Protein AF-W9I3K3-F1 (afdb_monomer)

Structure (mmCIF, N/CA/C/O backbone):
data_AF-W9I3K3-F1
#
_entry.id   AF-W9I3K3-F1
#
loop_
_atom_site.group_PDB
_atom_site.id
_atom_site.type_symbol
_atom_site.label_atom_id
_atom_site.label_alt_id
_atom_site.label_comp_id
_atom_site.label_asym_id
_atom_site.label_entity_id
_atom_site.label_seq_id
_atom_site.pdbx_PDB_ins_code
_atom_site.Cartn_x
_atom_site.Cartn_y
_atom_site.Cartn_z
_atom_site.occupancy
_atom_site.B_iso_or_equiv
_atom_site.auth_seq_id
_atom_site.auth_comp_id
_atom_site.auth_asym_id
_atom_site.auth_atom_id
_atom_site.pdbx_PDB_model_num
ATOM 1 N N . MET A 1 1 ? -15.347 -11.774 41.224 1.00 43.19 1 MET A N 1
ATOM 2 C CA . MET A 1 1 ? -16.218 -11.631 40.039 1.00 43.19 1 MET A CA 1
ATOM 3 C C . MET A 1 1 ? -15.612 -10.521 39.196 1.00 43.19 1 MET A C 1
ATOM 5 O O . MET A 1 1 ? -15.531 -9.405 39.687 1.00 43.19 1 MET A O 1
ATOM 9 N N . ILE A 1 2 ? -15.046 -10.842 38.030 1.00 47.06 2 ILE A N 1
ATOM 10 C CA . ILE A 1 2 ? -14.429 -9.838 37.148 1.00 47.06 2 ILE A CA 1
ATOM 11 C C . ILE A 1 2 ? -15.576 -9.054 36.509 1.00 47.06 2 ILE A C 1
ATOM 13 O O . ILE A 1 2 ? -16.387 -9.624 35.783 1.00 47.06 2 ILE A O 1
ATOM 17 N N . SER A 1 3 ? -15.686 -7.771 36.832 1.00 48.22 3 SER A N 1
ATOM 18 C CA . SER A 1 3 ? -16.630 -6.857 36.203 1.00 48.22 3 SER A CA 1
ATOM 19 C C . SER A 1 3 ? -16.080 -6.444 34.839 1.00 48.22 3 SER A C 1
ATOM 21 O O . SER A 1 3 ? -15.113 -5.691 34.742 1.00 48.22 3 SER A O 1
ATOM 23 N N . TYR A 1 4 ? -16.699 -6.928 33.764 1.00 56.16 4 TYR A N 1
ATOM 24 C CA . TYR A 1 4 ? -16.501 -6.342 32.443 1.00 56.16 4 TYR A CA 1
ATOM 25 C C . TYR A 1 4 ? -17.251 -5.010 32.432 1.00 56.16 4 TYR A C 1
ATOM 27 O O . TYR A 1 4 ? -18.472 -4.983 32.294 1.00 56.16 4 TYR A O 1
ATOM 35 N N . SER A 1 5 ? -16.534 -3.904 32.648 1.00 62.44 5 SER A N 1
ATOM 36 C CA . SER A 1 5 ? -17.094 -2.577 32.398 1.00 62.44 5 SER A CA 1
ATOM 37 C C . SER A 1 5 ? -17.570 -2.539 30.946 1.00 62.44 5 SER A C 1
ATOM 39 O O . SER A 1 5 ? -16.793 -2.821 30.029 1.00 62.44 5 SER A O 1
ATOM 41 N N . SER A 1 6 ? -18.852 -2.252 30.728 1.00 61.41 6 SER A N 1
ATOM 42 C CA . SER A 1 6 ? -19.389 -2.009 29.394 1.00 61.41 6 SER A CA 1
ATOM 43 C C . SER A 1 6 ? -18.556 -0.916 28.724 1.00 61.41 6 SER A C 1
ATOM 45 O O . SER A 1 6 ? -18.401 0.165 29.289 1.00 61.41 6 SER A O 1
ATOM 47 N N . ALA A 1 7 ? -18.023 -1.195 27.532 1.00 65.81 7 ALA A N 1
ATOM 48 C CA . ALA A 1 7 ? -17.165 -0.304 26.747 1.00 65.81 7 ALA A CA 1
ATOM 49 C C . ALA A 1 7 ? -17.942 0.881 26.133 1.00 65.81 7 ALA A C 1
ATOM 51 O O . ALA A 1 7 ? -17.850 1.154 24.936 1.00 65.81 7 ALA A O 1
ATOM 52 N N . ILE A 1 8 ? -18.756 1.559 26.939 1.00 62.97 8 ILE A N 1
ATOM 53 C CA . ILE A 1 8 ? -19.524 2.732 26.536 1.00 62.97 8 ILE A CA 1
ATOM 54 C C . ILE A 1 8 ? -18.520 3.820 26.146 1.00 62.97 8 ILE A C 1
ATOM 56 O O . ILE A 1 8 ? -17.666 4.198 26.943 1.00 62.97 8 ILE A O 1
ATOM 60 N N . GLY A 1 9 ? -18.596 4.275 24.894 1.00 68.19 9 GLY A N 1
ATOM 61 C CA . GLY A 1 9 ? -17.703 5.294 24.338 1.00 68.19 9 GLY A CA 1
ATOM 62 C C . GLY A 1 9 ? -16.407 4.767 23.716 1.00 68.19 9 GLY A C 1
ATOM 63 O O . GLY A 1 9 ? -15.639 5.564 23.187 1.00 68.19 9 GLY A O 1
ATOM 64 N N . ARG A 1 10 ? -16.149 3.451 23.721 1.00 75.06 10 ARG A N 1
ATOM 65 C CA . ARG A 1 10 ? -14.997 2.905 22.992 1.00 75.06 10 ARG A CA 1
ATOM 66 C C . ARG A 1 10 ? -15.284 2.914 21.494 1.00 75.06 10 ARG A C 1
ATOM 68 O O . ARG A 1 10 ? -16.377 2.535 21.071 1.00 75.06 10 ARG A O 1
ATOM 75 N N . GLN A 1 11 ? -14.288 3.300 20.702 1.00 80.00 11 GLN A N 1
ATOM 76 C CA . GLN A 1 11 ? -14.402 3.283 19.252 1.00 80.00 11 GLN A CA 1
ATOM 77 C C . GLN A 1 11 ? -14.768 1.872 18.765 1.00 80.00 11 GLN A C 1
ATOM 79 O O . GLN A 1 11 ? -14.092 0.892 19.089 1.00 80.00 11 GLN A O 1
ATOM 84 N N . GLN A 1 12 ? -15.856 1.772 18.004 1.00 86.31 12 GLN A N 1
ATOM 85 C CA . GLN A 1 12 ? -16.290 0.522 17.387 1.00 86.31 12 GLN A CA 1
ATOM 86 C C . GLN A 1 12 ? -15.758 0.461 15.959 1.00 86.31 12 GLN A C 1
ATOM 88 O O . GLN A 1 12 ? -15.746 1.468 15.250 1.00 86.31 12 GLN A O 1
ATOM 93 N N . GLY A 1 13 ? -15.285 -0.711 15.541 1.00 90.69 13 GLY A N 1
ATOM 94 C CA . GLY A 1 13 ? -14.925 -0.933 14.149 1.00 90.69 13 GLY A CA 1
ATOM 95 C C . GLY A 1 13 ? -16.143 -1.279 13.297 1.00 90.69 13 GLY A C 1
ATOM 96 O O . GLY A 1 13 ? -17.204 -1.641 13.805 1.00 90.69 13 GLY 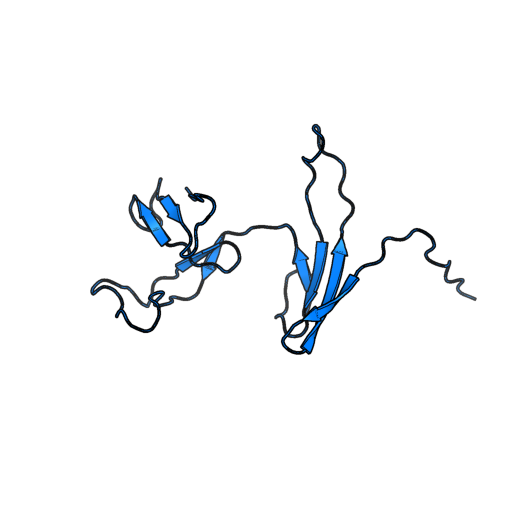A O 1
ATOM 97 N N . LYS A 1 14 ? -15.977 -1.186 11.981 1.00 94.50 14 LYS A N 1
ATOM 98 C CA . LYS A 1 14 ? -16.973 -1.592 10.992 1.00 94.50 14 LYS A CA 1
ATOM 99 C C . LYS A 1 14 ? -16.675 -3.019 10.540 1.00 94.50 14 LYS A C 1
ATOM 101 O O . LYS A 1 14 ? -15.590 -3.265 10.018 1.00 94.50 14 LYS A O 1
ATOM 106 N N . ALA A 1 15 ? -17.639 -3.922 10.690 1.00 96.12 15 ALA A N 1
ATOM 107 C CA . ALA A 1 15 ? -17.631 -5.223 10.023 1.00 96.12 15 ALA A CA 1
ATOM 108 C C . ALA A 1 15 ? -18.304 -5.118 8.646 1.00 96.12 15 ALA A C 1
ATOM 110 O O . ALA A 1 15 ? -19.255 -4.353 8.479 1.00 96.12 15 ALA A O 1
ATOM 111 N N . ASP A 1 16 ? -17.800 -5.862 7.665 1.00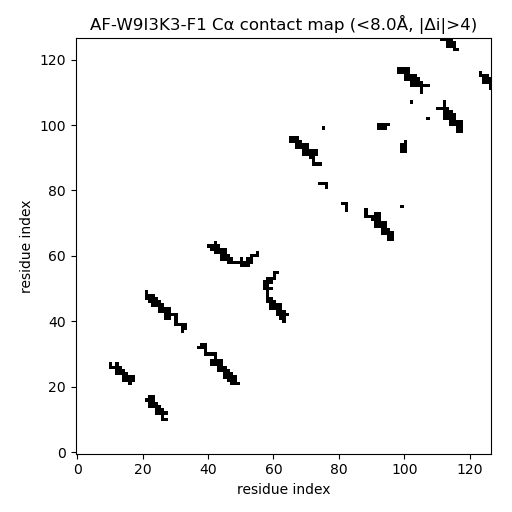 96.31 16 ASP A N 1
ATOM 112 C CA . ASP A 1 16 ? -18.316 -5.872 6.295 1.00 96.31 16 ASP A CA 1
ATOM 113 C C . ASP A 1 16 ? -18.038 -7.220 5.613 1.00 96.31 16 ASP A C 1
ATOM 115 O O . ASP A 1 16 ? -17.256 -8.032 6.112 1.00 96.31 16 ASP A O 1
ATOM 119 N N . THR A 1 17 ? -18.664 -7.462 4.467 1.00 96.88 17 THR A N 1
ATOM 120 C CA . THR A 1 17 ? -18.360 -8.601 3.588 1.00 96.88 17 THR A CA 1
ATOM 12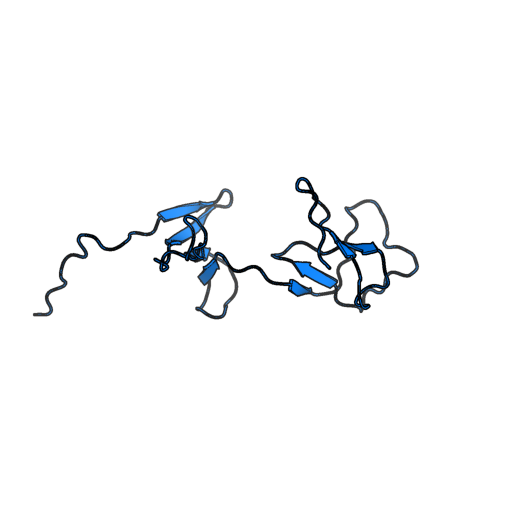1 C C . THR A 1 17 ? -18.130 -8.072 2.182 1.00 96.88 17 THR A C 1
ATOM 123 O O . THR A 1 17 ? -18.919 -7.270 1.692 1.00 96.88 17 THR A O 1
ATOM 126 N N . ASP A 1 18 ? -17.029 -8.464 1.543 1.00 93.38 18 ASP A N 1
ATOM 127 C CA . ASP A 1 18 ? -16.738 -7.992 0.189 1.00 93.38 18 ASP A CA 1
ATOM 128 C C . ASP A 1 18 ? -17.568 -8.717 -0.889 1.00 93.38 18 ASP A C 1
ATOM 130 O O . ASP A 1 18 ? -18.312 -9.662 -0.619 1.00 93.38 18 ASP A O 1
ATOM 134 N N . ASN A 1 19 ? -17.417 -8.287 -2.145 1.00 93.62 19 ASN A N 1
ATOM 135 C CA . ASN A 1 19 ? -18.129 -8.870 -3.289 1.00 93.62 19 ASN A CA 1
ATOM 136 C C . ASN A 1 19 ? -17.770 -10.343 -3.563 1.00 93.62 19 ASN A C 1
ATOM 138 O O . ASN A 1 19 ? -18.464 -10.999 -4.335 1.00 93.62 19 ASN A O 1
ATOM 142 N N . ASN A 1 20 ? -16.703 -10.858 -2.949 1.00 94.31 20 ASN A N 1
ATOM 143 C CA . ASN A 1 20 ? -16.275 -12.249 -3.049 1.00 94.31 20 ASN A CA 1
ATOM 144 C C . ASN A 1 20 ? -16.732 -13.084 -1.839 1.00 94.31 20 ASN A C 1
ATOM 146 O O . ASN A 1 20 ? -16.394 -14.263 -1.751 1.00 94.31 20 ASN A O 1
ATOM 150 N N . GLY A 1 21 ? -17.492 -12.497 -0.906 1.00 95.69 21 GLY A N 1
ATOM 151 C CA . GLY A 1 21 ? -17.962 -13.172 0.302 1.00 95.69 21 GLY A CA 1
ATOM 152 C C . GLY A 1 21 ? -16.929 -13.238 1.431 1.00 95.69 21 GLY A C 1
ATOM 153 O O . GLY A 1 21 ? -17.119 -14.009 2.370 1.00 95.69 21 GLY A O 1
ATOM 154 N N . LEU A 1 22 ? -15.838 -12.468 1.363 1.00 96.88 22 LEU A N 1
ATOM 155 C CA . LEU A 1 22 ? -14.794 -12.467 2.387 1.00 96.88 22 LEU A CA 1
ATOM 156 C C . LEU A 1 22 ? -15.151 -11.528 3.538 1.00 96.88 22 LEU A C 1
ATOM 158 O O . LEU A 1 22 ? -15.523 -10.370 3.329 1.00 96.88 22 LEU A O 1
ATOM 162 N N . ALA A 1 23 ? -14.983 -12.018 4.767 1.00 97.50 23 ALA A N 1
ATOM 163 C CA . ALA A 1 23 ? -15.199 -11.223 5.967 1.00 97.50 23 ALA A CA 1
ATOM 164 C C . ALA A 1 23 ? -14.130 -10.131 6.118 1.00 97.50 23 ALA A C 1
ATOM 166 O O . ALA A 1 23 ? -12.926 -10.381 5.987 1.00 97.50 23 ALA A O 1
ATOM 167 N N . ARG A 1 24 ? -14.575 -8.920 6.462 1.00 97.12 24 ARG A N 1
ATOM 168 C CA . ARG A 1 24 ? -13.730 -7.745 6.676 1.00 97.12 24 ARG A CA 1
ATOM 169 C C . ARG A 1 24 ? -14.072 -7.049 7.984 1.00 97.12 24 ARG A C 1
ATOM 171 O O . ARG A 1 24 ? -15.230 -6.995 8.392 1.00 97.12 24 ARG A O 1
ATOM 178 N N . TYR A 1 25 ? -13.064 -6.456 8.613 1.00 96.44 25 TYR A N 1
ATOM 179 C CA . TYR A 1 25 ? -13.254 -5.572 9.760 1.00 96.44 25 TYR A CA 1
ATOM 180 C C . TYR A 1 25 ? -12.275 -4.403 9.699 1.00 96.44 25 TYR A C 1
ATOM 182 O O . TYR A 1 25 ? -11.130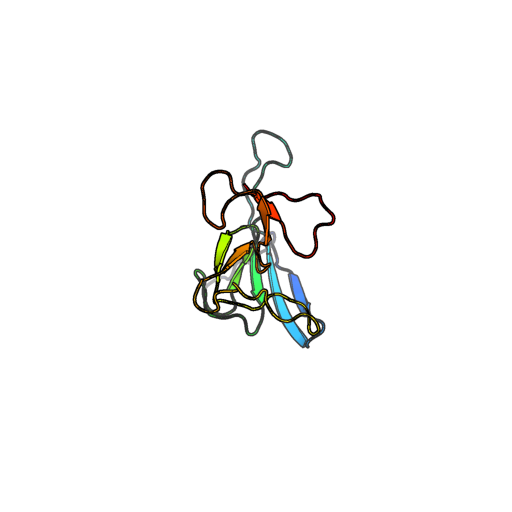 -4.574 9.298 1.00 96.44 25 TYR A O 1
ATOM 190 N N . MET A 1 26 ? -12.709 -3.210 10.087 1.00 96.25 26 MET A N 1
ATOM 191 C CA . MET A 1 26 ? -11.866 -2.017 10.108 1.00 96.25 26 MET A CA 1
ATOM 192 C C . MET A 1 26 ? -12.092 -1.236 11.393 1.00 96.25 26 MET A C 1
ATOM 194 O O . MET A 1 26 ? -13.217 -0.849 11.695 1.00 96.25 26 MET A O 1
ATOM 198 N N . LEU A 1 27 ? -11.016 -0.949 12.115 1.00 95.75 27 LEU A N 1
ATOM 199 C CA . LEU A 1 27 ? -11.017 -0.104 13.301 1.00 95.75 27 LEU A CA 1
ATOM 200 C C . LEU A 1 27 ? -10.035 1.047 13.089 1.00 95.75 27 LEU A C 1
ATOM 202 O O . LEU A 1 27 ? -8.836 0.814 12.970 1.00 95.75 27 LEU A O 1
ATOM 206 N N . LYS A 1 28 ? -10.530 2.287 13.045 1.00 94.88 28 LYS A N 1
ATOM 207 C CA . LYS A 1 28 ? -9.673 3.479 12.976 1.00 94.88 28 LYS A CA 1
ATOM 208 C C . LYS A 1 28 ? -8.784 3.575 14.225 1.00 94.88 28 LYS A C 1
ATOM 210 O O . LYS A 1 28 ? -9.176 3.127 15.300 1.00 94.88 28 LYS A O 1
ATOM 215 N N . ILE A 1 29 ? -7.580 4.100 14.077 1.00 93.44 29 ILE A N 1
ATOM 216 C CA . ILE A 1 29 ? -6.686 4.397 15.193 1.00 93.44 29 ILE A CA 1
ATOM 217 C C . ILE A 1 29 ? -6.808 5.895 15.449 1.00 93.44 29 ILE A C 1
ATOM 219 O O . ILE A 1 29 ? -6.635 6.696 14.533 1.00 93.44 29 ILE A O 1
ATOM 223 N N . GLU A 1 30 ? -7.127 6.273 16.683 1.00 91.56 30 GLU A N 1
ATOM 224 C CA . GLU A 1 30 ? -7.134 7.678 17.079 1.00 91.56 30 GLU A CA 1
ATOM 225 C C . GLU A 1 30 ? -5.698 8.196 17.096 1.00 91.56 30 GLU A C 1
ATOM 227 O O . GLU A 1 30 ? -4.839 7.691 17.823 1.00 91.56 30 GLU A O 1
ATOM 232 N N . THR A 1 31 ? -5.436 9.201 16.272 1.00 91.81 31 THR A N 1
ATOM 233 C CA . THR A 1 31 ? -4.132 9.847 16.179 1.00 91.81 31 THR A CA 1
ATOM 234 C C . THR A 1 31 ? -4.222 11.281 16.682 1.00 91.81 31 THR A C 1
ATOM 236 O O . THR A 1 31 ? -5.244 11.940 16.473 1.00 91.81 31 THR A O 1
ATOM 239 N N . PRO A 1 32 ? -3.161 11.808 17.312 1.00 91.06 32 PRO A N 1
ATOM 240 C CA . PRO A 1 32 ? -3.101 13.220 17.660 1.00 91.06 32 PRO A CA 1
ATOM 241 C C . PRO A 1 32 ? -3.256 14.104 16.418 1.00 91.06 32 PRO A C 1
ATOM 243 O O . PRO A 1 32 ? -2.732 13.777 15.352 1.00 91.06 32 PRO A O 1
ATOM 246 N N . ALA A 1 33 ? -3.938 15.237 16.578 1.00 91.25 33 ALA A N 1
ATOM 247 C CA . ALA A 1 33 ? -4.028 16.244 15.529 1.00 91.25 33 ALA A CA 1
ATOM 248 C C . ALA A 1 33 ? -2.639 16.812 15.195 1.00 91.25 33 ALA A C 1
ATOM 250 O O . ALA A 1 33 ? -1.809 17.031 16.084 1.00 91.25 33 ALA A O 1
ATOM 251 N N . GLY A 1 34 ? -2.402 17.082 13.912 1.00 90.81 34 GLY A N 1
ATOM 252 C CA . GLY A 1 34 ? -1.215 17.805 13.469 1.00 90.81 34 GLY A CA 1
ATOM 253 C C . GLY A 1 34 ? -1.268 19.301 13.789 1.00 90.81 34 GLY A C 1
ATOM 254 O O . GLY A 1 34 ? -2.280 19.843 14.228 1.00 90.81 34 GLY A O 1
ATOM 255 N N . ILE A 1 35 ? -0.170 20.006 13.492 1.00 90.75 35 ILE A N 1
ATOM 256 C CA . ILE A 1 35 ? -0.066 21.473 13.659 1.00 90.75 35 ILE A CA 1
ATOM 257 C C . ILE A 1 35 ? -1.131 22.218 12.830 1.00 90.75 35 ILE A C 1
ATOM 259 O O . ILE A 1 35 ? -1.567 23.305 13.204 1.00 90.75 35 ILE A O 1
ATOM 263 N N . LYS A 1 36 ? -1.552 21.644 11.697 1.00 91.62 36 LYS A N 1
ATOM 264 C CA . LYS A 1 36 ? -2.663 22.135 10.873 1.00 91.62 36 LYS A CA 1
ATOM 265 C C . LYS A 1 36 ? -3.770 21.086 10.844 1.00 91.62 36 LYS A C 1
ATOM 267 O O . LYS A 1 36 ? -3.479 19.894 10.848 1.00 91.62 36 LYS A O 1
ATOM 272 N N . SER A 1 37 ? -5.019 21.543 10.776 1.00 86.00 37 SER A N 1
ATOM 273 C CA . SER A 1 37 ? -6.182 20.661 10.622 1.00 86.00 37 SER A CA 1
ATOM 274 C C . SER A 1 37 ? -6.027 19.780 9.379 1.00 86.00 37 SER A C 1
ATOM 276 O O . SER A 1 37 ? -5.723 20.301 8.304 1.00 86.00 37 SER A O 1
ATOM 278 N N . GLY A 1 38 ? -6.206 18.467 9.543 1.00 84.69 38 GLY A N 1
ATOM 279 C CA . GLY A 1 38 ? -6.067 17.478 8.474 1.00 84.69 38 GLY A CA 1
ATOM 280 C C . GLY A 1 38 ? -4.647 16.936 8.291 1.00 84.69 38 GLY A C 1
ATOM 281 O O . GLY A 1 38 ? -4.444 16.061 7.456 1.00 84.69 38 GLY A O 1
ATOM 282 N N . ASN A 1 39 ? -3.665 17.415 9.064 1.00 90.81 39 ASN A N 1
ATOM 283 C CA . ASN A 1 39 ? -2.294 16.897 9.052 1.00 90.81 39 ASN A CA 1
ATOM 284 C C . ASN A 1 39 ? -2.077 15.846 10.151 1.00 90.81 39 ASN A C 1
ATOM 286 O O . ASN A 1 39 ? -1.076 15.877 10.869 1.00 90.81 39 ASN A O 1
ATOM 290 N N . GLU A 1 40 ? -3.018 14.924 10.288 1.00 92.75 40 GLU A N 1
ATOM 291 C CA . GLU A 1 40 ? -2.928 13.768 11.169 1.00 92.75 40 GLU A CA 1
ATOM 292 C C . GLU A 1 40 ? -2.833 12.477 10.340 1.00 92.75 40 GLU A C 1
ATOM 294 O O . GLU A 1 40 ? -3.410 12.403 9.253 1.00 92.75 40 GLU A O 1
ATOM 299 N N . PRO A 1 41 ? -2.104 11.449 10.805 1.00 92.44 41 PRO A N 1
ATOM 300 C CA . PRO A 1 41 ? -2.071 10.168 10.109 1.00 92.44 41 PRO A CA 1
ATOM 301 C C . PRO A 1 41 ? -3.454 9.504 10.102 1.00 92.44 41 PRO A C 1
ATOM 303 O O . PRO A 1 41 ? -4.059 9.320 11.153 1.00 92.44 41 PRO A O 1
ATOM 306 N N . ASP A 1 42 ? -3.940 9.066 8.942 1.00 93.31 42 ASP A N 1
ATOM 307 C CA . ASP A 1 42 ? -5.185 8.292 8.866 1.00 93.31 42 ASP A CA 1
ATOM 308 C C . ASP A 1 42 ? -4.898 6.791 8.987 1.00 93.31 42 ASP A C 1
ATOM 310 O O . ASP A 1 42 ? -4.781 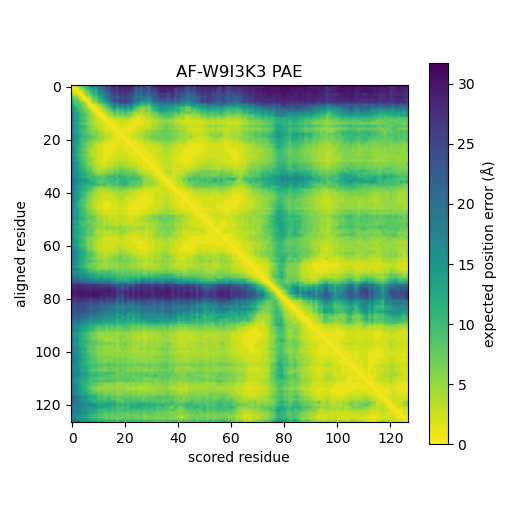6.079 7.991 1.00 93.31 42 ASP A O 1
ATOM 314 N N . LEU A 1 43 ? -4.724 6.313 10.221 1.00 95.00 43 LEU A N 1
ATOM 315 C CA . LEU A 1 43 ? -4.343 4.927 10.498 1.00 95.00 43 LEU A CA 1
ATOM 316 C C . LEU A 1 43 ? -5.546 4.057 10.880 1.00 95.00 43 LEU A C 1
ATOM 318 O O . LEU A 1 43 ? -6.511 4.506 11.499 1.00 95.00 43 LEU A O 1
ATOM 322 N N . SER A 1 44 ? -5.477 2.765 10.554 1.00 95.75 44 SER A N 1
ATOM 323 C CA . SER A 1 44 ? -6.506 1.786 10.934 1.00 95.75 44 SER A CA 1
ATOM 324 C C . SER A 1 44 ? -5.941 0.379 11.112 1.00 95.75 44 SER A C 1
ATOM 326 O O . SER A 1 44 ? -4.997 -0.012 10.438 1.00 95.75 44 SER A O 1
ATOM 328 N N . LEU A 1 45 ? -6.546 -0.415 11.993 1.00 95.69 45 LEU A N 1
ATOM 329 C CA . LEU A 1 45 ? -6.388 -1.866 12.003 1.00 95.69 45 LEU A CA 1
ATOM 330 C C . LEU A 1 45 ? -7.421 -2.463 11.056 1.00 95.69 45 LEU A C 1
ATOM 332 O O . LEU A 1 45 ? -8.624 -2.255 11.239 1.00 95.69 45 LEU A O 1
ATOM 336 N N . GLN A 1 46 ? -6.963 -3.204 10.056 1.00 95.88 46 GLN A N 1
ATOM 337 C CA . GLN A 1 46 ? -7.830 -3.814 9.058 1.00 95.88 46 GLN A CA 1
ATOM 338 C C . GLN A 1 46 ? -7.660 -5.324 9.069 1.00 95.88 46 GLN A C 1
ATOM 340 O O . GLN A 1 46 ? -6.545 -5.833 9.014 1.00 95.88 46 GLN A O 1
ATOM 345 N N . TYR A 1 47 ? -8.778 -6.031 9.121 1.00 96.56 47 TYR A N 1
ATOM 346 C CA . TYR A 1 47 ? -8.860 -7.464 8.916 1.00 96.56 47 TYR A CA 1
ATOM 347 C C . TYR A 1 47 ? -9.456 -7.744 7.542 1.00 96.56 47 TYR A C 1
ATOM 349 O O . TYR A 1 47 ? -10.486 -7.164 7.179 1.00 96.56 47 TYR A O 1
ATOM 357 N N . SER A 1 48 ? -8.855 -8.682 6.821 1.00 95.75 48 SER A N 1
ATOM 358 C CA . SER A 1 48 ? -9.431 -9.269 5.616 1.00 95.75 48 SER A CA 1
ATOM 359 C C . SER A 1 48 ? -9.165 -10.765 5.609 1.00 95.75 48 SER A C 1
ATOM 361 O O . SER A 1 48 ? -8.016 -11.207 5.661 1.00 95.75 48 SER A O 1
ATOM 363 N N . GLN A 1 49 ? -10.235 -11.551 5.550 1.00 96.62 49 GLN A N 1
ATOM 364 C CA . GLN A 1 49 ? -10.148 -13.002 5.502 1.00 96.62 49 GLN A CA 1
ATOM 365 C C . GLN A 1 49 ? -9.280 -13.461 4.321 1.00 96.62 49 GLN A C 1
ATOM 367 O O . GLN A 1 49 ? -9.479 -13.035 3.187 1.00 96.62 49 GLN A O 1
ATOM 372 N N . GLY A 1 50 ? -8.329 -14.359 4.592 1.00 93.81 50 GLY A N 1
ATOM 373 C CA . GLY A 1 50 ? -7.462 -14.944 3.566 1.00 93.81 50 GLY A CA 1
ATOM 374 C C . GLY A 1 50 ? -6.201 -14.136 3.250 1.00 93.81 50 GLY A C 1
ATOM 375 O O . GLY A 1 50 ? -5.381 -14.602 2.460 1.00 93.81 50 GLY A O 1
ATOM 376 N N . THR A 1 51 ? -5.995 -12.974 3.878 1.00 91.75 51 THR A N 1
ATOM 377 C CA . THR A 1 51 ? -4.729 -12.241 3.752 1.00 91.75 51 THR A CA 1
ATOM 378 C C . THR A 1 51 ? -3.604 -12.982 4.497 1.00 91.75 51 THR A C 1
ATOM 380 O O . THR A 1 51 ? -3.831 -13.478 5.607 1.00 91.75 51 THR A O 1
ATOM 383 N N . PRO A 1 52 ? -2.384 -13.069 3.928 1.00 91.50 52 PRO A N 1
ATOM 384 C CA . PRO A 1 52 ? -1.239 -13.695 4.587 1.00 91.50 52 PRO A CA 1
ATOM 385 C C . PRO A 1 52 ? -0.894 -13.083 5.950 1.00 91.50 52 PRO A C 1
ATOM 387 O O . PRO A 1 52 ? -1.347 -11.998 6.314 1.00 91.50 52 PRO A O 1
ATOM 390 N N . ASN A 1 53 ? -0.052 -13.785 6.708 1.00 93.81 53 ASN A N 1
ATOM 391 C CA . ASN A 1 53 ? 0.459 -13.279 7.977 1.00 93.81 53 ASN A CA 1
ATOM 392 C C . ASN A 1 53 ? 1.352 -12.048 7.769 1.00 93.81 53 ASN A C 1
ATOM 394 O O . ASN A 1 53 ? 2.217 -12.054 6.893 1.00 93.81 53 ASN A O 1
ATOM 398 N N . GLY A 1 54 ? 1.151 -11.021 8.594 1.00 88.00 54 GLY A N 1
ATOM 399 C CA . GLY A 1 54 ? 1.906 -9.771 8.551 1.00 88.00 54 GLY A CA 1
ATOM 400 C C . GLY A 1 54 ? 2.459 -9.359 9.915 1.00 88.00 54 GLY A C 1
ATOM 401 O O . GLY A 1 54 ? 2.439 -10.120 10.881 1.00 88.00 54 GLY A O 1
ATOM 402 N N . ILE A 1 55 ? 2.926 -8.112 10.002 1.00 89.06 55 ILE A N 1
ATOM 403 C CA . ILE A 1 55 ? 3.559 -7.541 11.206 1.00 89.06 55 ILE A CA 1
ATOM 404 C C . ILE A 1 55 ? 2.645 -7.488 12.439 1.00 89.06 55 ILE A C 1
ATOM 406 O O . ILE A 1 55 ? 3.136 -7.387 13.559 1.00 89.06 55 ILE A O 1
ATOM 410 N N . ILE A 1 56 ? 1.327 -7.553 12.240 1.00 94.00 56 ILE A N 1
ATOM 411 C CA . ILE A 1 56 ? 0.324 -7.521 13.312 1.00 94.00 56 ILE A CA 1
ATOM 412 C C . ILE A 1 56 ? -0.540 -8.792 13.356 1.00 94.00 56 ILE A C 1
ATOM 414 O O . ILE A 1 56 ? -1.579 -8.810 14.013 1.00 94.00 56 ILE A O 1
ATOM 418 N N . GLY A 1 57 ? -0.101 -9.864 12.689 1.00 95.94 57 GLY A N 1
ATOM 419 C CA . GLY A 1 57 ? -0.741 -11.177 12.733 1.00 95.94 57 GLY A CA 1
ATOM 420 C C . GLY A 1 57 ? -1.471 -11.583 11.452 1.00 95.94 57 GLY A C 1
ATOM 421 O O . GLY A 1 57 ? -1.466 -10.884 10.437 1.00 95.94 57 GLY A O 1
ATOM 422 N N . LEU A 1 58 ? -2.075 -12.772 11.504 1.00 96.75 58 LEU A N 1
ATOM 423 C CA . LEU A 1 58 ? -2.735 -13.393 10.360 1.00 96.75 58 LEU A CA 1
ATOM 424 C C . LEU A 1 58 ? -3.995 -12.624 9.982 1.00 96.75 58 LEU A C 1
ATOM 426 O O . LEU A 1 58 ? -4.824 -12.344 10.848 1.00 96.75 58 LEU A O 1
ATOM 430 N N . SER A 1 59 ? -4.156 -12.338 8.689 1.00 96.81 59 SER A N 1
ATOM 431 C CA . SER A 1 59 ? -5.299 -11.607 8.136 1.00 96.81 59 SER A CA 1
ATOM 432 C C . SER A 1 59 ? -5.441 -10.157 8.616 1.00 96.81 59 SER A C 1
ATOM 434 O O . SER A 1 59 ? -6.417 -9.507 8.251 1.00 96.81 59 SER A O 1
ATOM 436 N N . TRP A 1 60 ? -4.489 -9.638 9.401 1.00 96.25 60 TRP A N 1
ATOM 437 C CA . TRP A 1 60 ? -4.485 -8.266 9.905 1.00 96.25 60 TRP A CA 1
ATOM 438 C C . TRP A 1 60 ? -3.404 -7.426 9.222 1.00 96.25 60 TRP A C 1
ATOM 440 O O . TRP A 1 60 ? -2.258 -7.852 9.078 1.00 96.25 60 TRP A O 1
ATOM 450 N N . VAL A 1 61 ? -3.754 -6.196 8.857 1.00 93.88 61 VAL A N 1
ATOM 451 C CA . VAL A 1 61 ? -2.839 -5.200 8.293 1.00 93.88 61 VAL A CA 1
ATOM 452 C C . VAL A 1 61 ? -3.064 -3.828 8.930 1.00 93.88 61 VAL A C 1
ATOM 454 O O . VAL A 1 61 ? -4.180 -3.481 9.327 1.00 93.88 61 VAL A O 1
ATOM 457 N N . LEU A 1 62 ? -1.986 -3.054 9.057 1.00 94.62 62 LEU A N 1
ATOM 458 C CA . LEU A 1 62 ? -2.057 -1.639 9.407 1.00 94.62 62 LEU A CA 1
ATOM 459 C C . LEU A 1 62 ? -2.390 -0.857 8.132 1.00 94.62 62 LEU A C 1
ATOM 461 O O . LEU A 1 62 ? -1.612 -0.870 7.185 1.00 94.62 62 LEU A O 1
ATOM 465 N N . GLY A 1 63 ? -3.549 -0.212 8.091 1.00 93.31 63 GLY A N 1
ATOM 466 C CA . GLY A 1 63 ? -3.944 0.693 7.017 1.00 93.31 63 GLY A CA 1
ATOM 467 C C . GLY A 1 63 ? -3.420 2.111 7.233 1.00 93.31 63 GLY A C 1
ATOM 468 O O . GLY A 1 63 ? -3.102 2.492 8.360 1.00 93.31 63 GLY A O 1
ATOM 469 N N . GLY A 1 64 ? -3.369 2.895 6.153 1.00 91.69 64 GLY A N 1
ATOM 470 C CA . GLY A 1 64 ? -2.869 4.278 6.174 1.00 91.69 64 GLY A CA 1
ATOM 471 C C . GLY A 1 64 ? -1.360 4.413 5.981 1.00 91.69 64 GLY A C 1
ATOM 472 O O . GLY A 1 64 ? -0.826 5.517 6.037 1.00 91.69 64 GLY A O 1
ATOM 473 N N . VAL A 1 65 ? -0.669 3.296 5.752 1.00 91.00 65 VAL A N 1
ATOM 474 C CA . VAL A 1 65 ? 0.749 3.267 5.391 1.00 91.00 65 VAL A CA 1
ATOM 475 C C . VAL A 1 65 ? 0.889 2.999 3.900 1.00 91.00 65 VAL A C 1
ATOM 477 O O . VAL A 1 65 ? 0.221 2.119 3.362 1.00 91.00 65 VAL A O 1
ATOM 480 N N . SER A 1 66 ? 1.762 3.767 3.253 1.00 90.88 66 SER A N 1
ATOM 481 C CA . SER A 1 66 ? 2.180 3.539 1.872 1.00 90.88 66 SER A CA 1
ATOM 482 C C . SER A 1 66 ? 3.595 2.974 1.869 1.00 90.88 66 SER A C 1
ATOM 484 O O . SER A 1 66 ? 4.414 3.332 2.722 1.00 90.88 66 SER A O 1
ATOM 486 N N . SER A 1 67 ? 3.886 2.068 0.943 1.00 92.06 67 SER A N 1
ATOM 487 C CA . SER A 1 67 ? 5.212 1.469 0.827 1.00 92.06 67 SER A CA 1
ATOM 488 C C . SER A 1 67 ? 5.595 1.211 -0.618 1.00 92.06 67 SER A C 1
ATOM 490 O O . SER A 1 67 ? 4.761 0.840 -1.444 1.00 92.06 67 SER A O 1
ATOM 492 N N . ILE A 1 68 ? 6.891 1.356 -0.883 1.00 93.94 68 ILE A N 1
ATOM 493 C CA . ILE A 1 68 ? 7.530 0.898 -2.109 1.00 93.94 68 ILE A CA 1
ATOM 494 C C . ILE A 1 68 ? 8.424 -0.284 -1.748 1.00 93.94 68 ILE A C 1
ATOM 496 O O . ILE A 1 68 ? 9.228 -0.198 -0.818 1.00 93.94 68 ILE A O 1
ATOM 500 N N . TYR A 1 69 ? 8.286 -1.388 -2.472 1.00 93.44 69 TYR A N 1
ATOM 501 C CA . TYR A 1 69 ? 9.076 -2.596 -2.250 1.00 93.44 69 TYR A CA 1
ATOM 502 C C . TYR A 1 69 ? 9.400 -3.309 -3.562 1.00 93.44 69 TYR A C 1
ATOM 504 O O . TYR A 1 69 ? 8.819 -3.033 -4.610 1.00 93.44 69 TYR A O 1
ATOM 512 N N . LEU A 1 70 ? 10.350 -4.241 -3.497 1.00 92.31 70 LEU A N 1
ATOM 513 C CA . LEU A 1 70 ? 10.688 -5.113 -4.614 1.00 92.31 70 LEU A CA 1
ATOM 514 C C . LEU A 1 70 ? 9.779 -6.344 -4.608 1.00 92.31 70 LEU A C 1
ATOM 516 O O . LEU A 1 70 ? 9.802 -7.146 -3.676 1.00 92.31 70 LEU A O 1
ATOM 520 N N . GLY A 1 71 ? 8.980 -6.487 -5.658 1.00 88.31 71 GLY A N 1
ATOM 521 C CA . GLY A 1 71 ? 8.179 -7.667 -5.937 1.00 88.31 71 GLY A CA 1
ATOM 522 C C . GLY A 1 71 ? 8.867 -8.634 -6.892 1.00 88.31 71 GLY A C 1
ATOM 523 O O . GLY A 1 71 ? 9.859 -8.308 -7.552 1.00 88.31 71 GLY A O 1
ATOM 524 N N . ALA A 1 72 ? 8.299 -9.837 -6.986 1.00 84.75 72 ALA A N 1
ATOM 525 C CA . ALA A 1 72 ? 8.724 -10.825 -7.967 1.00 84.75 72 ALA A CA 1
ATOM 526 C C . ALA A 1 72 ? 8.690 -10.234 -9.392 1.00 84.75 72 ALA A C 1
ATOM 528 O O . ALA A 1 72 ? 7.827 -9.398 -9.681 1.00 84.75 72 ALA A O 1
ATOM 529 N N . PRO A 1 73 ? 9.590 -10.669 -10.289 1.00 78.44 73 PRO A N 1
ATOM 530 C CA . PRO A 1 73 ? 9.542 -10.270 -11.687 1.00 78.44 73 PRO A CA 1
ATOM 531 C C . PRO A 1 73 ? 8.171 -10.599 -12.291 1.00 78.44 73 PRO A C 1
ATOM 533 O O . PRO A 1 73 ? 7.678 -11.721 -12.163 1.00 78.44 73 PRO A O 1
ATOM 536 N N . LYS A 1 74 ? 7.555 -9.630 -12.968 1.00 73.56 74 LYS A N 1
ATOM 537 C CA . LYS A 1 74 ? 6.266 -9.799 -13.646 1.00 73.56 74 LYS A CA 1
ATOM 538 C C . LYS A 1 74 ? 6.328 -9.175 -15.022 1.00 73.56 74 LYS A C 1
ATOM 540 O O . LYS A 1 74 ? 6.664 -8.000 -15.155 1.00 73.56 74 LYS A O 1
ATOM 545 N N . VAL A 1 75 ? 5.938 -9.946 -16.031 1.00 68.31 75 VAL A N 1
ATOM 546 C CA . VAL A 1 75 ? 5.648 -9.404 -17.358 1.00 68.31 75 VAL A CA 1
ATOM 547 C C . VAL A 1 75 ? 4.374 -8.572 -17.230 1.00 68.31 75 VAL A C 1
ATOM 549 O O . VAL A 1 75 ? 3.267 -9.068 -17.414 1.00 68.31 75 VAL A O 1
ATOM 552 N N . VAL A 1 76 ? 4.515 -7.316 -16.820 1.00 60.06 76 VAL A N 1
ATOM 553 C CA . VAL A 1 76 ? 3.404 -6.367 -16.792 1.00 60.06 76 VAL A CA 1
ATOM 554 C C . VAL A 1 76 ? 3.228 -5.863 -18.214 1.00 60.06 76 VAL A C 1
ATOM 556 O O . VAL A 1 76 ? 3.774 -4.836 -18.588 1.00 60.06 76 VAL A O 1
ATOM 559 N N . TYR A 1 77 ? 2.529 -6.646 -19.029 1.00 50.59 77 TYR A N 1
ATOM 560 C CA . TYR A 1 77 ? 1.908 -6.182 -20.263 1.00 50.59 77 TYR A CA 1
ATOM 561 C C . TYR A 1 77 ? 0.608 -6.960 -20.444 1.00 50.59 77 TYR A C 1
ATOM 563 O O . TYR A 1 77 ? 0.596 -8.189 -20.546 1.00 50.59 77 TYR A O 1
ATOM 571 N N . GLY A 1 78 ? -0.510 -6.234 -20.396 1.00 41.75 78 GLY A N 1
ATOM 572 C CA . GLY A 1 78 ? -1.852 -6.794 -20.432 1.00 41.75 78 GLY A CA 1
ATOM 573 C C . GLY A 1 78 ? -2.053 -7.691 -21.644 1.00 41.75 78 GLY A C 1
ATOM 574 O O . GLY A 1 78 ? -2.127 -7.182 -22.747 1.00 41.75 78 GLY A O 1
ATOM 575 N N . LYS A 1 79 ? -2.121 -9.009 -21.410 1.00 38.81 79 LYS A N 1
ATOM 576 C CA . LYS A 1 79 ? -2.693 -10.128 -22.198 1.00 38.81 79 LYS A CA 1
ATOM 577 C C . LYS A 1 79 ? -2.509 -10.188 -23.736 1.00 38.81 79 LYS A C 1
ATOM 579 O O . LYS A 1 79 ? -2.924 -11.183 -24.318 1.00 38.81 79 LYS A O 1
ATOM 584 N N . VAL A 1 80 ? -1.884 -9.215 -24.394 1.00 41.84 80 VAL A N 1
ATOM 585 C CA . VAL A 1 80 ? -1.765 -9.101 -25.858 1.00 41.84 80 VAL A CA 1
ATOM 586 C C . VAL A 1 80 ? -0.416 -8.564 -26.348 1.00 41.84 80 VAL A C 1
ATOM 588 O O . VAL A 1 80 ? -0.115 -8.762 -27.520 1.00 41.84 80 VAL A O 1
ATOM 591 N N . ASN A 1 81 ? 0.432 -7.977 -25.492 1.00 48.09 81 ASN A N 1
ATOM 592 C CA . ASN A 1 81 ? 1.769 -7.522 -25.895 1.00 48.09 81 ASN A CA 1
ATOM 593 C C . ASN A 1 81 ? 2.859 -8.391 -25.243 1.00 48.09 81 ASN A C 1
ATOM 595 O O . ASN A 1 81 ? 2.904 -8.463 -24.012 1.00 48.09 81 ASN A O 1
ATOM 599 N N . PRO A 1 82 ? 3.726 -9.067 -26.025 1.00 55.28 82 PRO A N 1
ATOM 600 C CA . PRO A 1 82 ? 4.881 -9.752 -25.464 1.00 55.28 82 PRO A CA 1
ATOM 601 C C . PRO A 1 82 ? 5.796 -8.738 -24.757 1.00 55.28 82 PRO A C 1
ATOM 603 O O . PRO A 1 82 ? 5.825 -7.565 -25.144 1.00 55.28 82 PRO A O 1
ATOM 606 N N . PRO A 1 83 ? 6.542 -9.170 -23.725 1.00 60.28 83 PRO A N 1
ATOM 607 C CA . PRO A 1 83 ? 7.533 -8.315 -23.093 1.00 60.28 83 PRO A CA 1
ATOM 608 C C . PRO A 1 83 ? 8.522 -7.773 -24.144 1.00 60.28 83 PRO A C 1
ATOM 610 O O . PRO A 1 83 ? 8.814 -8.484 -25.112 1.00 60.28 83 PRO A O 1
ATOM 613 N N . PRO A 1 84 ? 9.056 -6.549 -23.968 1.00 61.97 84 PRO A N 1
ATOM 614 C CA . PRO A 1 84 ? 10.135 -6.033 -24.807 1.00 61.97 84 PRO A CA 1
ATOM 615 C C . PRO A 1 84 ? 11.294 -7.042 -24.940 1.00 61.97 84 PRO A C 1
ATOM 617 O O . PRO A 1 84 ? 11.521 -7.814 -24.005 1.00 61.97 84 PRO A O 1
ATOM 620 N N . PRO A 1 85 ? 12.046 -7.060 -26.059 1.00 66.19 85 PRO A N 1
ATOM 621 C CA . PRO A 1 85 ? 13.127 -8.031 -26.282 1.00 66.19 85 PRO A CA 1
ATOM 622 C C . PRO A 1 85 ? 14.215 -8.054 -25.195 1.00 66.19 85 PRO A C 1
ATOM 624 O O . PRO A 1 85 ? 14.897 -9.058 -25.022 1.00 66.19 85 PRO A O 1
ATOM 627 N N . ASP A 1 86 ? 14.375 -6.951 -24.470 1.00 68.94 86 ASP A N 1
ATOM 628 C CA . ASP A 1 86 ? 15.320 -6.733 -23.375 1.00 68.94 86 ASP A CA 1
ATOM 629 C C . ASP A 1 86 ? 14.700 -6.934 -21.979 1.00 68.94 86 ASP A C 1
ATOM 631 O O . ASP A 1 86 ? 15.340 -6.669 -20.958 1.00 68.94 86 ASP A O 1
ATOM 635 N N . TYR A 1 87 ? 13.456 -7.415 -21.903 1.00 70.38 87 TYR A N 1
ATOM 636 C CA . TYR A 1 87 ? 12.787 -7.664 -20.634 1.00 70.38 87 TYR A CA 1
ATOM 637 C C . TYR A 1 87 ? 13.459 -8.805 -19.863 1.00 70.38 87 TYR A C 1
ATOM 639 O O . TYR A 1 87 ? 13.369 -9.983 -20.212 1.00 70.3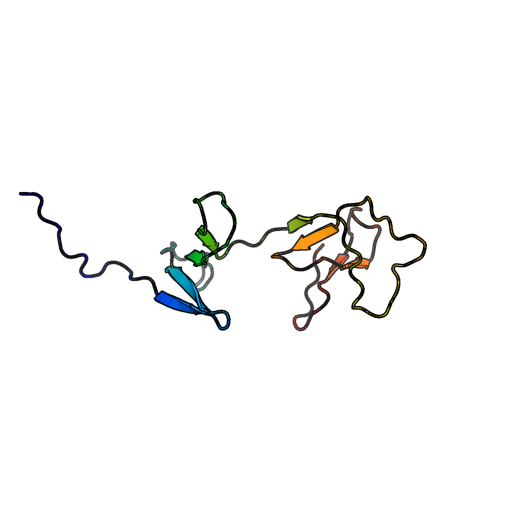8 87 TYR A O 1
ATOM 647 N N . ASP A 1 88 ? 14.082 -8.444 -18.747 1.00 73.69 88 ASP A N 1
ATOM 648 C CA . ASP A 1 88 ? 14.721 -9.392 -17.849 1.00 73.69 88 ASP A CA 1
ATOM 649 C C . ASP A 1 88 ? 13.713 -9.965 -16.837 1.00 73.69 88 ASP A C 1
ATOM 651 O O . ASP A 1 88 ? 13.318 -9.308 -15.868 1.00 73.69 88 ASP A O 1
ATOM 655 N N . THR A 1 89 ? 13.317 -11.222 -17.046 1.00 75.31 89 THR A N 1
ATOM 656 C CA . THR A 1 89 ? 12.424 -11.978 -16.152 1.00 75.31 89 THR A CA 1
ATOM 657 C C . THR A 1 89 ? 13.060 -12.348 -14.813 1.00 75.31 89 THR A C 1
ATOM 659 O O . THR A 1 89 ? 12.376 -12.923 -13.974 1.00 75.31 89 THR A O 1
ATOM 662 N N . SER A 1 90 ? 14.348 -12.074 -14.600 1.00 80.25 90 SER A N 1
ATOM 663 C CA . S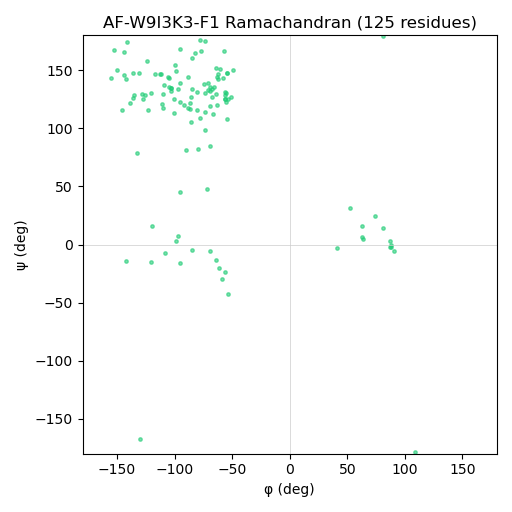ER A 1 90 ? 15.037 -12.316 -13.328 1.00 80.25 90 SER A CA 1
ATOM 664 C C . SER A 1 90 ? 15.086 -11.079 -12.429 1.00 80.25 90 SER A C 1
ATOM 666 O O . SER A 1 90 ? 15.325 -11.205 -11.227 1.00 80.25 90 SER A O 1
ATOM 668 N N . LYS A 1 91 ? 14.819 -9.882 -12.973 1.00 82.31 91 LYS A N 1
ATOM 669 C CA . LYS A 1 91 ? 14.911 -8.629 -12.215 1.00 82.31 91 LYS A CA 1
ATOM 670 C C . LYS A 1 91 ? 13.614 -8.317 -11.461 1.00 82.31 91 LYS A C 1
ATOM 672 O O . LYS A 1 91 ? 12.549 -8.259 -12.085 1.00 82.31 91 LYS A O 1
ATOM 677 N N . PRO A 1 92 ? 13.681 -8.072 -10.139 1.00 86.50 92 PRO A N 1
ATOM 678 C CA . PRO A 1 92 ? 12.509 -7.696 -9.360 1.00 86.50 92 PRO A CA 1
ATOM 679 C C . PRO A 1 92 ? 11.949 -6.343 -9.812 1.00 86.50 92 PRO A C 1
ATOM 681 O O . PRO A 1 92 ? 12.682 -5.475 -10.299 1.00 86.50 92 PRO A O 1
ATOM 684 N N . LYS A 1 93 ? 10.638 -6.161 -9.631 1.00 87.50 93 LYS A N 1
ATOM 685 C CA . LYS A 1 93 ? 9.926 -4.932 -10.005 1.00 87.50 93 LYS A CA 1
ATOM 686 C C . LYS A 1 93 ? 9.582 -4.097 -8.778 1.00 87.50 93 LYS A C 1
ATOM 688 O O . LYS A 1 93 ? 9.292 -4.651 -7.724 1.00 87.50 93 LYS A O 1
ATOM 693 N N . LEU A 1 94 ? 9.647 -2.777 -8.904 1.00 91.44 94 LEU A N 1
ATOM 694 C CA . LEU A 1 94 ? 9.212 -1.848 -7.873 1.00 91.44 94 LEU A CA 1
ATOM 695 C C . LEU A 1 94 ? 7.687 -1.851 -7.852 1.00 91.44 94 LEU A C 1
ATOM 697 O O . LEU A 1 94 ? 7.047 -1.732 -8.894 1.00 91.44 94 LEU A O 1
ATOM 701 N N . ILE A 1 95 ? 7.122 -2.003 -6.663 1.00 92.38 95 ILE A N 1
ATOM 7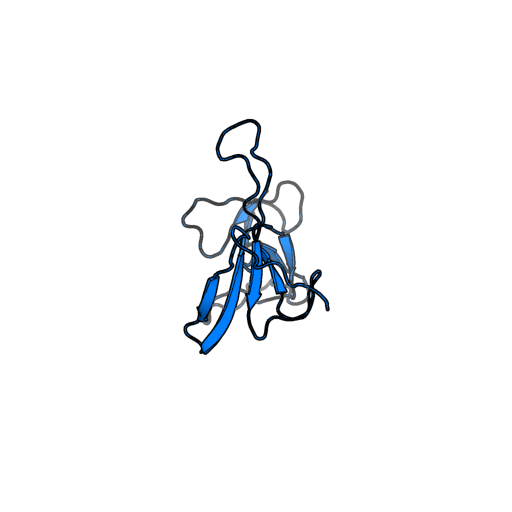02 C CA . ILE A 1 95 ? 5.685 -2.025 -6.425 1.00 92.38 95 ILE A CA 1
ATOM 703 C C . ILE A 1 95 ? 5.380 -0.981 -5.361 1.00 92.38 95 ILE A C 1
ATOM 705 O O . ILE A 1 95 ? 6.002 -0.999 -4.301 1.00 92.38 95 ILE A O 1
ATOM 709 N N . MET A 1 96 ? 4.417 -0.105 -5.635 1.00 93.38 96 MET A N 1
ATOM 710 C CA . MET A 1 96 ? 3.863 0.853 -4.684 1.00 93.38 96 MET A CA 1
ATOM 711 C C . MET A 1 96 ? 2.439 0.441 -4.331 1.00 93.38 96 MET A C 1
ATOM 713 O O . MET A 1 96 ? 1.580 0.388 -5.205 1.00 93.38 96 MET A O 1
ATOM 717 N N . ASP A 1 97 ? 2.183 0.121 -3.064 1.00 90.94 97 ASP A N 1
ATOM 718 C CA . ASP A 1 97 ? 0.835 -0.202 -2.559 1.00 90.94 97 ASP A CA 1
ATOM 719 C C . ASP A 1 97 ? 0.102 -1.301 -3.361 1.00 90.94 97 ASP A C 1
ATOM 721 O O . ASP A 1 97 ? -1.120 -1.320 -3.484 1.00 90.94 97 ASP A O 1
ATOM 725 N N . GLY A 1 98 ? 0.871 -2.247 -3.911 1.00 88.69 98 GLY A N 1
ATOM 726 C CA . GLY A 1 98 ? 0.368 -3.353 -4.733 1.00 88.69 98 GLY A CA 1
ATOM 727 C C . GLY A 1 98 ? 0.294 -3.065 -6.237 1.00 88.69 98 GLY A C 1
ATOM 728 O O . GLY A 1 98 ? 0.031 -3.991 -7.003 1.00 88.69 98 GLY A O 1
ATOM 729 N N . LEU A 1 99 ? 0.570 -1.831 -6.666 1.00 89.31 99 LEU A N 1
ATOM 730 C CA . LEU A 1 99 ? 0.631 -1.419 -8.069 1.00 89.31 99 LEU A CA 1
ATOM 731 C C . LEU A 1 99 ? 2.074 -1.418 -8.574 1.00 89.31 99 LEU A C 1
ATOM 733 O O . LEU A 1 99 ? 2.967 -0.885 -7.916 1.00 89.31 99 LEU A O 1
ATOM 737 N N . ASP A 1 100 ? 2.309 -1.992 -9.751 1.00 88.31 100 ASP A N 1
ATOM 738 C CA . ASP A 1 100 ? 3.635 -1.979 -10.365 1.00 88.31 100 ASP A CA 1
ATOM 739 C C . ASP A 1 100 ? 4.028 -0.544 -10.773 1.00 88.31 100 ASP A C 1
ATOM 741 O O . ASP A 1 100 ? 3.237 0.197 -11.367 1.00 88.31 100 ASP A O 1
ATOM 745 N N . LEU A 1 101 ? 5.263 -0.154 -10.445 1.00 89.75 101 LEU A N 1
ATOM 746 C CA . LEU A 1 101 ? 5.851 1.123 -10.832 1.00 89.75 101 LEU A CA 1
ATOM 747 C C . LEU A 1 101 ? 6.544 0.993 -12.192 1.00 89.75 101 LEU A C 1
ATOM 749 O O . LEU A 1 101 ? 7.520 0.259 -12.366 1.00 89.75 101 LEU A O 1
ATOM 753 N N . LEU A 1 102 ? 6.036 1.747 -13.159 1.00 87.94 102 LEU A N 1
ATOM 754 C CA . LEU A 1 102 ? 6.529 1.840 -14.525 1.00 87.94 102 LEU A CA 1
ATOM 755 C C . LEU A 1 102 ? 7.531 2.984 -14.618 1.00 87.94 102 LEU A C 1
ATOM 757 O O . LEU A 1 102 ? 7.187 4.131 -14.342 1.00 87.94 102 LEU A O 1
ATOM 761 N N . ASN A 1 103 ? 8.763 2.675 -15.007 1.00 88.50 103 ASN A N 1
ATOM 762 C CA . ASN A 1 103 ? 9.775 3.684 -15.293 1.00 88.50 103 ASN A CA 1
ATOM 763 C C . ASN A 1 103 ? 9.378 4.476 -16.548 1.00 88.50 103 ASN A C 1
ATOM 765 O O . ASN A 1 103 ? 9.089 3.885 -17.586 1.00 88.50 103 ASN A O 1
ATOM 769 N N . ILE A 1 104 ? 9.349 5.802 -16.428 1.00 88.81 104 ILE A N 1
ATOM 770 C CA . ILE A 1 104 ? 8.988 6.725 -17.512 1.00 88.81 104 ILE A CA 1
ATOM 771 C C . ILE A 1 104 ? 10.110 7.709 -17.858 1.00 88.81 104 ILE A C 1
ATOM 773 O O . ILE A 1 104 ? 10.042 8.341 -18.909 1.00 88.81 104 ILE A O 1
ATOM 777 N N . ASP A 1 105 ? 11.124 7.841 -16.998 1.00 88.50 105 ASP A N 1
ATOM 778 C CA . ASP A 1 105 ? 12.318 8.659 -17.238 1.00 88.50 105 ASP A CA 1
ATOM 779 C C . ASP A 1 105 ? 13.506 8.152 -16.402 1.00 88.50 105 ASP A C 1
ATOM 781 O O . ASP A 1 105 ? 13.320 7.731 -15.259 1.00 88.50 105 ASP A O 1
ATOM 785 N N . GLY A 1 106 ? 14.720 8.200 -16.955 1.00 88.06 106 GLY A N 1
ATOM 786 C CA . GLY A 1 106 ? 15.945 7.683 -16.331 1.00 88.06 106 GLY A CA 1
ATOM 787 C C . GLY A 1 106 ? 16.155 6.167 -16.458 1.00 88.06 106 GLY A C 1
ATOM 788 O O . GLY A 1 106 ? 15.351 5.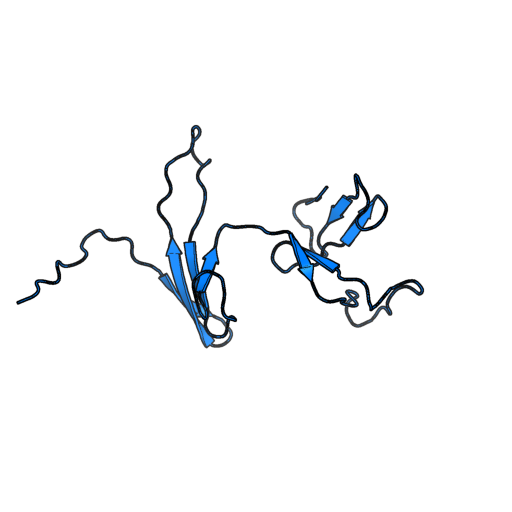448 -17.047 1.00 88.06 106 GLY A O 1
ATOM 789 N N . GLU A 1 107 ? 17.266 5.674 -15.906 1.00 88.56 107 GLU A N 1
ATOM 790 C CA . GLU A 1 107 ? 17.593 4.242 -15.871 1.00 88.56 107 GLU A CA 1
ATOM 791 C C . GLU A 1 107 ? 16.839 3.557 -14.729 1.00 88.56 107 GLU A C 1
ATOM 793 O O . GLU A 1 107 ? 16.903 4.009 -13.597 1.00 88.56 107 GLU A O 1
ATOM 798 N N . TYR A 1 108 ? 16.168 2.433 -14.974 1.00 85.56 108 TYR A N 1
ATOM 799 C CA . TYR A 1 108 ? 15.465 1.696 -13.920 1.00 85.56 108 TYR A CA 1
ATOM 800 C C . TYR A 1 108 ? 16.362 1.416 -12.685 1.00 85.56 108 TYR A C 1
ATOM 802 O O . TYR A 1 108 ? 17.436 0.832 -12.808 1.00 85.56 108 TYR A O 1
ATOM 810 N N . ASN A 1 109 ? 15.894 1.782 -11.486 1.00 87.25 109 ASN A N 1
ATOM 811 C CA . ASN A 1 109 ? 16.609 1.828 -10.192 1.00 87.25 109 ASN A CA 1
ATOM 812 C C . ASN A 1 109 ? 17.806 2.800 -10.103 1.00 87.25 109 ASN A C 1
ATOM 814 O O . ASN A 1 109 ? 18.515 2.811 -9.094 1.00 87.25 109 ASN A O 1
ATOM 818 N N . GLY A 1 110 ? 18.033 3.622 -11.120 1.00 90.38 110 GLY A N 1
ATOM 819 C CA . GLY A 1 110 ? 19.050 4.661 -11.130 1.00 90.38 110 GLY A CA 1
ATOM 820 C C . GLY A 1 110 ? 18.649 5.900 -10.317 1.00 90.38 110 GLY A C 1
ATOM 821 O O . GLY A 1 110 ? 17.481 6.076 -9.947 1.00 90.38 110 GLY A O 1
ATOM 822 N N . PRO A 1 111 ? 19.602 6.797 -10.032 1.00 94.44 111 PRO A N 1
ATOM 823 C CA . PRO A 1 111 ? 19.307 8.080 -9.404 1.00 94.44 111 PRO A CA 1
ATOM 824 C C . PRO A 1 111 ? 18.415 8.950 -10.301 1.00 94.44 111 PRO A C 1
ATOM 826 O O . PRO A 1 111 ? 18.588 8.968 -11.515 1.00 94.44 111 PRO A O 1
ATOM 829 N N . GLN A 1 112 ? 17.507 9.719 -9.685 1.00 94.62 112 GLN A N 1
ATOM 830 C CA . GLN A 1 112 ? 16.582 10.646 -10.370 1.00 94.62 112 GLN A CA 1
ATOM 831 C C . GLN A 1 112 ? 15.590 9.976 -11.336 1.00 94.62 112 GLN A C 1
ATOM 833 O O . GLN A 1 112 ? 14.973 10.648 -12.159 1.00 94.62 112 GLN A O 1
ATOM 838 N N . THR A 1 113 ? 15.419 8.662 -11.228 1.00 91.25 113 THR A N 1
ATOM 839 C CA . THR A 1 113 ? 14.498 7.901 -12.071 1.00 91.25 113 THR A CA 1
ATOM 840 C C . THR A 1 113 ? 13.058 8.205 -11.705 1.00 91.25 113 THR A C 1
ATOM 842 O O . THR A 1 113 ? 12.692 8.160 -10.533 1.00 91.25 113 THR A O 1
ATOM 845 N N . VAL A 1 114 ? 12.224 8.465 -12.709 1.00 92.62 114 VAL A N 1
ATOM 846 C CA . VAL A 1 114 ? 10.812 8.786 -12.503 1.00 92.62 114 VAL A CA 1
ATOM 847 C C . VAL A 1 114 ? 9.950 7.580 -12.843 1.00 92.62 114 VAL A C 1
ATOM 849 O O . VAL A 1 114 ? 10.122 6.942 -13.888 1.00 92.62 114 VAL A O 1
ATOM 852 N N . TYR A 1 115 ? 8.991 7.296 -11.966 1.00 92.38 115 TYR A N 1
ATOM 853 C CA . TYR A 1 115 ? 8.027 6.218 -12.124 1.00 92.38 115 TYR A CA 1
ATOM 854 C C . TYR A 1 115 ? 6.588 6.713 -12.059 1.00 92.38 115 TYR A C 1
ATOM 856 O O . TYR A 1 115 ? 6.278 7.747 -11.464 1.00 92.38 115 TYR A O 1
ATOM 864 N N . THR A 1 116 ? 5.694 5.919 -12.633 1.00 93.12 116 THR A N 1
ATOM 865 C CA . THR A 1 116 ? 4.246 6.084 -12.525 1.00 93.12 116 THR A CA 1
ATOM 866 C C . THR A 1 116 ? 3.550 4.728 -12.396 1.00 93.12 116 THR A C 1
ATOM 868 O O . THR A 1 116 ? 4.199 3.690 -12.478 1.00 93.12 116 THR A O 1
ATOM 871 N N . THR A 1 117 ? 2.240 4.714 -12.180 1.00 90.56 117 THR A N 1
ATOM 872 C CA . THR A 1 117 ? 1.417 3.496 -12.163 1.00 90.56 117 THR A CA 1
ATOM 873 C C . THR A 1 117 ? 0.688 3.325 -13.494 1.00 90.56 117 THR A C 1
ATOM 875 O O . THR A 1 117 ? 0.406 4.308 -14.176 1.00 90.56 117 THR A O 1
ATOM 878 N N . GLU A 1 118 ? 0.340 2.086 -13.861 1.00 85.38 118 GLU A N 1
ATOM 879 C CA . GLU A 1 118 ? -0.397 1.790 -15.106 1.00 85.38 118 GLU A CA 1
ATOM 880 C C . GLU A 1 118 ? -1.690 2.613 -15.226 1.00 85.38 118 GLU A C 1
ATOM 882 O O . GLU A 1 118 ? -1.993 3.178 -16.275 1.00 85.38 118 GLU A O 1
ATOM 887 N N . ILE A 1 119 ? -2.425 2.730 -14.118 1.00 86.44 119 ILE A N 1
ATOM 888 C CA . ILE A 1 119 ? -3.562 3.638 -13.996 1.00 86.44 119 ILE A CA 1
ATOM 889 C C . ILE A 1 119 ? -3.084 4.870 -13.237 1.00 86.44 119 ILE A C 1
ATOM 891 O O . ILE A 1 119 ? -2.783 4.786 -12.045 1.00 86.44 119 ILE A O 1
ATOM 895 N N . ASN A 1 120 ? -3.039 6.015 -13.917 1.00 85.88 120 ASN A N 1
ATOM 896 C CA . ASN A 1 120 ? -2.607 7.279 -13.332 1.00 85.88 120 ASN A CA 1
ATOM 897 C C . ASN A 1 120 ? -3.569 8.427 -13.670 1.00 85.88 120 ASN A C 1
ATOM 899 O O . ASN A 1 120 ? -3.305 9.268 -14.526 1.00 85.88 120 ASN A O 1
ATOM 903 N N . ASN A 1 121 ? -4.686 8.483 -12.948 1.00 86.62 121 ASN A N 1
ATOM 904 C CA . ASN A 1 121 ? -5.678 9.551 -13.109 1.00 86.62 121 ASN A CA 1
ATOM 905 C C . ASN A 1 121 ? -5.353 10.809 -12.283 1.00 86.62 121 ASN A C 1
ATOM 907 O O . ASN A 1 121 ? -6.072 11.801 -12.371 1.00 86.62 121 ASN A O 1
ATOM 911 N N . THR A 1 122 ? -4.305 10.768 -11.455 1.00 88.88 122 THR A N 1
ATOM 912 C CA . THR A 1 122 ? -3.938 11.842 -10.517 1.00 88.88 122 THR A CA 1
ATOM 913 C C . THR A 1 122 ? -2.684 12.607 -10.936 1.00 88.88 122 THR A C 1
ATOM 915 O O . THR A 1 122 ? -2.350 13.609 -10.308 1.00 88.88 122 THR A O 1
ATOM 918 N N . GLY A 1 123 ? -1.981 12.155 -11.979 1.00 91.31 123 GLY A N 1
ATOM 919 C CA . GLY A 1 123 ? -0.679 12.700 -12.366 1.00 91.31 123 GLY A CA 1
ATOM 920 C C . GLY A 1 123 ? 0.458 12.278 -11.429 1.00 91.31 123 GLY A C 1
ATOM 921 O O . GLY A 1 123 ? 1.464 12.976 -11.343 1.00 91.31 123 GLY A O 1
ATOM 922 N N . LEU A 1 124 ? 0.313 11.149 -10.726 1.00 92.06 124 LEU A N 1
ATOM 923 C CA . LEU A 1 124 ? 1.320 10.603 -9.821 1.00 92.06 124 LEU A CA 1
ATOM 924 C C . LEU A 1 124 ? 2.659 10.392 -10.541 1.00 92.06 124 LEU A C 1
ATOM 926 O O . LEU A 1 124 ? 2.739 9.675 -11.545 1.00 92.06 124 LEU A O 1
ATOM 930 N N . GLN A 1 125 ? 3.705 10.987 -9.972 1.00 93.94 125 GLN A N 1
ATOM 931 C CA . GLN A 1 125 ? 5.101 10.752 -10.316 1.00 93.94 125 GLN A CA 1
ATOM 932 C C . GLN A 1 125 ? 5.871 10.429 -9.039 1.00 93.94 125 GLN A C 1
ATOM 934 O O . GLN A 1 125 ? 5.847 11.207 -8.084 1.00 93.94 125 GLN A O 1
ATOM 939 N N . VAL A 1 126 ? 6.557 9.293 -9.038 1.00 92.50 126 VAL A N 1
ATOM 940 C CA . VAL A 1 126 ? 7.442 8.853 -7.955 1.00 92.50 126 VAL A CA 1
ATOM 941 C C . VAL A 1 126 ? 8.881 9.086 -8.410 1.00 92.50 126 VAL A C 1
ATOM 943 O O . VAL A 1 126 ? 9.208 8.742 -9.544 1.00 92.50 126 VAL A O 1
ATOM 946 N N . LYS A 1 127 ? 9.710 9.702 -7.565 1.00 91.00 127 LYS A N 1
ATOM 947 C CA . LYS A 1 127 ? 11.099 10.091 -7.861 1.00 91.00 127 LYS A CA 1
ATOM 948 C C . LYS A 1 127 ? 12.053 9.549 -6.808 1.00 91.00 127 LYS A C 1
ATOM 950 O O . LYS A 1 127 ? 11.597 9.425 -5.648 1.00 91.00 127 LYS A O 1
#

Radius of gyration: 20.3 Å; Cα contacts (8 Å, |Δi|>4): 185; chains: 1; bounding box: 39×37×66 Å

Secondary structure (DSSP, 8-state):
-------TTPPPPEEEE-TTS-EEEEEEPP----SSTT-S---EEEEETTPPEETTEETEEEES---EEEEPP---S-TTSPPPTT--TTS-EEEETTEEEEEEESSTTSTT-EEEESS-SS---B-

Mean predicted aligned error: 8.36 Å

Solvent-accessible surface area (backbone atoms only — not comparable to full-atom values): 8118 Å² total; per-residue (Å²): 133,88,78,78,74,76,70,79,88,57,90,76,57,51,76,50,66,50,101,86,70,40,52,32,37,41,29,77,47,94,58,71,79,36,102,45,94,86,55,42,72,68,36,26,49,33,38,35,62,87,45,67,74,46,100,75,36,73,22,29,44,74,43,70,71,82,53,77,46,80,40,75,49,69,84,87,46,81,96,80,51,79,70,60,97,82,63,61,76,82,48,62,35,49,25,43,79,88,40,58,50,43,74,79,42,71,52,88,95,40,84,85,25,31,26,30,46,91,80,60,94,82,72,65,72,48,109

Organism: NCBI:txid660029

pLDDT: mean 84.92, std 14.32, range [38.81, 97.5]

Foldseek 3Di:
DDDPDDPVPDFDWDWDADPVRWTKIKTWDDFDADPDHPPTQGWIWMATPPQDADPVGGRIDIPSDKDKDWAQQDQPDPPPDDRDPPRDNRGTFIAIPNFTWDFDDDDVVDPPTWTDGPDDPPPDIDD

Sequence (127 aa):
MISYSSAIGRQQGKADTDNNGLARYMLKIETPAGIKSGNEPDLSLQYSQGTPNGIIGLSWVLGGVSSIYLGAPKVVYGKVNPPPPDYDTSKPKLIMDGLDLLNIDGEYNGPQTVYTTEINNTGLQVK